Protein AF-A0AA38HIT0-F1 (afdb_monomer)

Secondary structure (DSSP, 8-state):
--HHHHHHHHHHHGGG--HHHHHHHHHHHHHHHHHHHHHHHHHHHHHHHHHHSS-SSSSPPHHHHHHHHH-----PPPPB-TTS-B--SHHHHHHHHHHHHHHHHH--TTS-TTSSS------SSSSHHHHHHHHHTTS--

Mean predicted aligned error: 18.66 Å

Solvent-accessible surface area (backbone atoms only — not comparable to full-atom values): 8838 Å² total; per-residue (Å²): 132,60,70,67,61,53,49,56,53,46,60,64,53,49,75,70,69,49,70,67,56,53,53,54,48,50,51,51,51,52,53,52,49,53,54,52,48,53,55,50,50,51,54,50,51,54,51,51,55,59,52,76,74,48,86,86,87,84,74,83,53,69,65,60,53,52,48,53,68,73,52,64,66,74,76,72,74,80,53,59,48,99,84,69,48,70,48,81,51,73,67,47,46,51,50,55,48,51,54,51,51,50,53,55,71,72,42,82,70,81,58,58,76,75,75,80,73,58,78,80,76,65,78,87,82,69,66,68,65,57,54,55,54,58,58,65,65,68,73,78,118

pLDDT: mean 71.62, std 15.86, range [43.34, 91.25]

Sequence (141 aa):
MSFIRQRRRLRLAAATQSPNDKLILNRLHRCIRKVLTAFQDSRLETKLQDMSVAAEERRPSFWCFVKRIKNRCHAQPPLLYSGGIVAESDEDKAMLFADHQAAQCASPSWLPLRAMARPLRAPRLLLVDLLNRVHLMKSII

Radius of gyration: 31.35 Å; Cα contacts (8 Å, |Δi|>4): 36; chains: 1; bounding box: 43×41×112 Å

Structure (mmCIF, N/CA/C/O backbone):
data_AF-A0AA38HIT0-F1
#
_entry.id   AF-A0AA38HIT0-F1
#
loop_
_atom_site.group_PDB
_atom_site.id
_atom_site.type_symbol
_atom_site.label_atom_id
_atom_site.label_alt_id
_atom_site.label_comp_id
_atom_site.label_asym_id
_atom_site.label_entity_id
_atom_site.label_seq_id
_atom_site.pdbx_PDB_ins_code
_atom_site.Cartn_x
_atom_site.Cartn_y
_atom_site.Cartn_z
_atom_site.occupancy
_atom_site.B_iso_or_equiv
_atom_site.auth_seq_id
_atom_site.auth_comp_id
_atom_site.auth_asym_id
_atom_site.auth_atom_id
_atom_site.pdbx_PDB_model_num
ATOM 1 N N . MET A 1 1 ? 0.248 -19.326 -0.753 1.00 51.56 1 MET A N 1
ATOM 2 C CA . MET A 1 1 ? 0.934 -18.318 -1.607 1.00 51.56 1 MET A CA 1
ATOM 3 C C . MET A 1 1 ? 0.280 -16.961 -1.372 1.00 51.56 1 MET A C 1
ATOM 5 O O . MET A 1 1 ? -0.926 -16.878 -1.536 1.00 51.56 1 MET A O 1
ATOM 9 N N . SER A 1 2 ? 1.005 -15.919 -0.938 1.00 76.88 2 SER A N 1
ATOM 10 C CA . SER A 1 2 ? 0.352 -14.629 -0.639 1.00 76.88 2 SER A CA 1
ATOM 11 C C . SER A 1 2 ? -0.155 -13.944 -1.918 1.00 76.88 2 SER A C 1
ATOM 13 O O . SER A 1 2 ? 0.551 -13.908 -2.931 1.00 76.88 2 SER A O 1
ATOM 15 N N . PHE A 1 3 ? -1.359 -13.361 -1.869 1.00 71.12 3 PHE A N 1
ATOM 16 C CA . PHE A 1 3 ? -1.973 -12.632 -2.994 1.00 71.12 3 PHE A CA 1
ATOM 17 C C . PHE A 1 3 ? -1.060 -11.527 -3.557 1.00 71.12 3 PHE A C 1
ATOM 19 O O . PHE A 1 3 ? -1.062 -11.243 -4.755 1.00 71.12 3 PHE A O 1
ATOM 26 N N . ILE A 1 4 ? -0.215 -10.942 -2.702 1.00 74.06 4 ILE A N 1
ATOM 27 C CA . ILE A 1 4 ? 0.774 -9.920 -3.066 1.00 74.06 4 ILE A CA 1
ATOM 28 C C . ILE A 1 4 ? 1.854 -10.499 -3.993 1.00 74.06 4 ILE A C 1
ATOM 30 O O . ILE A 1 4 ? 2.181 -9.889 -5.014 1.00 74.06 4 ILE A O 1
ATOM 34 N N . ARG A 1 5 ? 2.379 -11.696 -3.686 1.00 78.69 5 ARG A N 1
ATOM 35 C CA . ARG A 1 5 ? 3.383 -12.372 -4.527 1.00 78.69 5 ARG A CA 1
ATOM 36 C C . ARG A 1 5 ? 2.796 -12.766 -5.887 1.00 78.69 5 ARG A C 1
ATOM 38 O O . ARG A 1 5 ? 3.453 -12.561 -6.905 1.00 78.69 5 ARG A O 1
ATOM 45 N N . GLN A 1 6 ? 1.550 -13.243 -5.920 1.00 74.31 6 GLN A N 1
ATOM 46 C CA . GLN A 1 6 ? 0.844 -13.562 -7.170 1.00 74.31 6 GLN A CA 1
ATOM 47 C C . GLN A 1 6 ? 0.614 -12.320 -8.042 1.00 74.31 6 GLN A C 1
ATOM 49 O O . GLN A 1 6 ? 0.930 -12.340 -9.229 1.00 74.31 6 GLN A O 1
ATOM 54 N N . ARG A 1 7 ? 0.165 -11.198 -7.459 1.00 75.75 7 ARG A N 1
ATOM 55 C CA . ARG A 1 7 ? 0.002 -9.934 -8.197 1.00 75.75 7 ARG A CA 1
ATOM 56 C C . ARG A 1 7 ? 1.327 -9.404 -8.754 1.00 75.75 7 ARG A C 1
ATOM 58 O O . ARG A 1 7 ? 1.339 -8.865 -9.858 1.00 75.75 7 ARG A O 1
ATOM 65 N N . ARG A 1 8 ? 2.439 -9.537 -8.018 1.00 74.31 8 ARG A N 1
ATOM 66 C CA . ARG A 1 8 ? 3.767 -9.107 -8.495 1.00 74.31 8 ARG A CA 1
ATOM 67 C C . ARG A 1 8 ? 4.229 -9.938 -9.694 1.00 74.31 8 ARG A C 1
ATOM 69 O O . ARG A 1 8 ? 4.681 -9.359 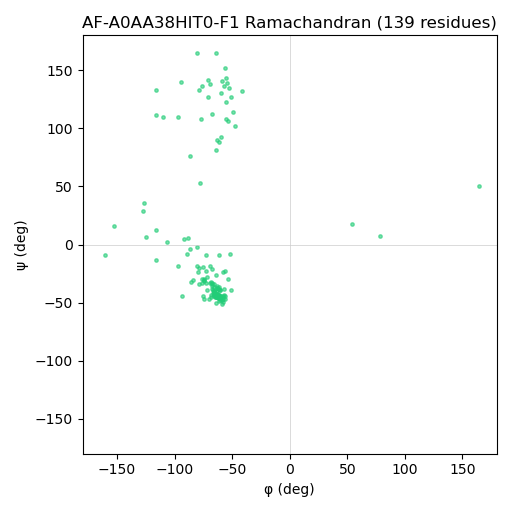-10.672 1.00 74.31 8 ARG A O 1
ATOM 76 N N . ARG A 1 9 ? 4.040 -11.262 -9.651 1.00 73.00 9 ARG A N 1
ATOM 77 C CA . ARG A 1 9 ? 4.329 -12.161 -10.784 1.00 73.00 9 ARG A CA 1
ATOM 78 C C . ARG A 1 9 ? 3.478 -11.830 -12.011 1.00 73.00 9 ARG A C 1
ATOM 80 O O . ARG A 1 9 ? 4.009 -11.714 -13.106 1.00 73.00 9 ARG A O 1
ATOM 87 N N . LEU A 1 10 ? 2.184 -11.580 -11.824 1.00 68.62 10 LEU A N 1
ATOM 88 C CA . LEU A 1 10 ? 1.280 -11.262 -12.933 1.00 68.62 10 LEU A CA 1
ATOM 89 C C . LEU A 1 10 ? 1.484 -9.865 -13.523 1.00 68.62 10 LEU A C 1
ATOM 91 O O . LEU A 1 10 ? 1.161 -9.655 -14.681 1.00 68.62 10 LEU A O 1
ATOM 95 N N . ARG A 1 11 ? 2.057 -8.910 -12.779 1.00 68.06 11 ARG A N 1
ATOM 96 C CA . ARG A 1 11 ? 2.513 -7.636 -13.365 1.00 68.06 11 ARG A CA 1
ATOM 97 C C . ARG A 1 11 ? 3.663 -7.826 -14.351 1.00 68.06 11 ARG A C 1
ATOM 99 O O . ARG A 1 11 ? 3.705 -7.111 -15.342 1.00 68.06 11 ARG A O 1
ATOM 106 N N . LEU A 1 12 ? 4.564 -8.768 -14.075 1.00 66.00 12 LEU A N 1
ATOM 107 C CA . LEU A 1 12 ? 5.648 -9.126 -14.993 1.00 66.00 12 LEU A CA 1
ATOM 108 C C . LEU A 1 12 ? 5.094 -9.884 -16.207 1.00 66.00 12 LEU A C 1
ATOM 110 O O . LEU A 1 12 ? 5.493 -9.606 -17.330 1.00 66.00 12 LEU A O 1
ATOM 114 N N . ALA A 1 13 ? 4.113 -10.767 -15.988 1.00 60.47 13 ALA A N 1
ATOM 115 C CA . ALA A 1 13 ? 3.426 -11.475 -17.066 1.00 60.47 13 ALA A CA 1
ATOM 116 C C . ALA A 1 13 ? 2.551 -10.551 -17.931 1.00 60.47 13 ALA A C 1
ATOM 118 O O . ALA A 1 13 ? 2.481 -10.759 -19.127 1.00 60.47 13 ALA A O 1
ATOM 119 N N . ALA A 1 14 ? 1.956 -9.485 -17.382 1.00 58.88 14 ALA A N 1
ATOM 120 C CA . ALA A 1 14 ? 1.124 -8.532 -18.130 1.00 58.88 14 ALA A CA 1
ATOM 121 C C . ALA A 1 14 ? 1.866 -7.780 -19.258 1.00 58.88 14 ALA A C 1
ATOM 123 O O . ALA A 1 14 ? 1.218 -7.118 -20.070 1.00 58.88 14 ALA A O 1
ATOM 124 N N . ALA A 1 15 ? 3.195 -7.906 -19.346 1.00 61.78 15 ALA A N 1
ATOM 125 C CA . ALA A 1 15 ? 3.962 -7.521 -20.529 1.00 61.78 15 ALA A CA 1
ATOM 126 C C . ALA A 1 15 ? 3.498 -8.258 -21.806 1.00 61.78 15 ALA A C 1
ATOM 128 O O . ALA A 1 15 ? 3.658 -7.727 -22.899 1.00 61.78 15 ALA A O 1
ATOM 129 N N . THR A 1 16 ? 2.869 -9.432 -21.675 1.00 66.06 16 THR A N 1
ATOM 130 C CA . THR A 1 16 ? 2.324 -10.237 -22.785 1.00 66.06 16 THR A CA 1
ATOM 131 C C . THR A 1 16 ? 1.049 -9.661 -23.414 1.00 66.06 16 THR A C 1
ATOM 133 O O . THR A 1 16 ? 0.600 -10.174 -24.433 1.00 66.06 16 THR A O 1
ATOM 136 N N . GLN A 1 17 ? 0.441 -8.624 -22.816 1.00 69.94 17 GLN A N 1
ATOM 137 C CA . GLN A 1 17 ? -0.817 -7.994 -23.254 1.00 69.94 17 GLN A CA 1
ATOM 138 C C . GLN A 1 17 ? -2.019 -8.947 -23.433 1.00 69.94 17 GLN A C 1
ATOM 140 O O . GLN A 1 17 ? -3.017 -8.569 -24.050 1.00 69.94 17 GLN A O 1
ATOM 145 N N . SER A 1 18 ? -1.989 -10.156 -22.864 1.00 82.38 18 SER A N 1
ATOM 146 C CA . SER A 1 18 ? -3.098 -11.098 -23.027 1.00 82.38 18 SER A CA 1
ATOM 147 C C . SER A 1 18 ? -4.353 -10.651 -22.239 1.00 82.38 18 SER A C 1
ATOM 149 O O . SER A 1 18 ? -4.254 -10.145 -21.110 1.00 82.38 18 SER A O 1
ATOM 151 N N . PRO A 1 19 ? -5.570 -10.835 -22.789 1.00 82.94 19 PRO A N 1
ATOM 152 C CA . PRO A 1 19 ? -6.807 -10.440 -22.111 1.00 82.94 19 PRO A CA 1
ATOM 153 C C . PRO A 1 19 ? -7.087 -11.284 -20.856 1.00 82.94 19 PRO A C 1
ATOM 155 O O . PRO A 1 19 ? -7.589 -10.759 -19.858 1.00 82.94 19 PRO A O 1
ATOM 158 N N . ASN A 1 20 ? -6.709 -12.566 -20.865 1.00 83.62 20 ASN A N 1
ATOM 159 C CA . ASN A 1 20 ? -6.887 -13.466 -19.725 1.00 83.62 20 ASN A CA 1
ATOM 160 C C . ASN A 1 20 ? -6.022 -13.053 -18.526 1.00 83.62 20 ASN A C 1
ATOM 162 O O . ASN A 1 20 ? -6.524 -12.997 -17.400 1.00 83.62 20 ASN A O 1
ATOM 166 N N . ASP A 1 21 ? -4.768 -12.657 -18.753 1.00 78.62 21 ASP A N 1
ATOM 167 C CA . ASP A 1 21 ? -3.885 -12.197 -17.674 1.00 78.62 21 ASP A CA 1
ATOM 168 C C . ASP A 1 21 ? -4.424 -10.922 -17.014 1.00 78.62 21 ASP A C 1
ATOM 170 O O . ASP A 1 21 ? -4.397 -10.777 -15.786 1.00 78.62 21 ASP A O 1
ATOM 174 N N . LYS A 1 22 ? -5.007 -10.016 -17.812 1.00 81.88 22 LYS A N 1
ATOM 175 C CA . LYS A 1 22 ? -5.655 -8.794 -17.313 1.00 81.88 22 LYS A CA 1
ATOM 176 C C . LYS A 1 22 ? -6.860 -9.107 -16.423 1.00 81.88 22 LYS A C 1
ATOM 178 O O . LYS A 1 22 ? -7.032 -8.461 -15.385 1.00 81.88 22 LYS A O 1
ATOM 183 N N . LEU A 1 23 ? -7.677 -10.103 -16.777 1.00 86.25 23 LEU A N 1
ATOM 184 C CA . LEU A 1 23 ? -8.803 -10.548 -15.945 1.00 86.25 23 LEU A CA 1
ATOM 185 C C . LEU A 1 23 ? -8.325 -11.097 -14.597 1.00 86.25 23 LEU A C 1
ATOM 187 O O . LEU A 1 23 ? -8.863 -10.713 -13.554 1.00 86.25 23 LEU A O 1
ATOM 191 N N . ILE A 1 24 ? -7.294 -11.944 -14.601 1.00 85.06 24 ILE A N 1
ATOM 192 C CA . ILE A 1 24 ? -6.723 -12.524 -13.378 1.00 85.06 24 ILE A CA 1
ATOM 193 C C . ILE A 1 24 ? -6.124 -11.421 -12.495 1.00 85.06 24 ILE A C 1
ATOM 195 O O . ILE A 1 24 ? -6.401 -11.365 -11.294 1.00 85.06 24 ILE A O 1
ATOM 199 N N . LEU A 1 25 ? -5.371 -10.487 -13.082 1.00 83.62 25 LEU A N 1
ATOM 200 C CA . LEU A 1 25 ? -4.798 -9.346 -12.367 1.00 83.62 25 LEU A CA 1
ATOM 201 C C . LEU A 1 25 ? -5.887 -8.473 -11.735 1.00 83.62 25 LEU A C 1
ATOM 203 O O . LEU A 1 25 ? -5.767 -8.100 -10.567 1.00 83.62 25 LEU A O 1
ATOM 207 N N . ASN A 1 26 ? -6.966 -8.184 -12.464 1.00 85.06 26 ASN A N 1
ATOM 208 C CA . ASN A 1 26 ? -8.096 -7.408 -11.954 1.00 85.06 26 ASN A CA 1
ATOM 209 C C . ASN A 1 26 ? -8.813 -8.116 -10.799 1.00 85.06 26 ASN A C 1
ATOM 211 O O . ASN A 1 26 ? -9.130 -7.477 -9.793 1.00 85.06 26 ASN A O 1
ATOM 215 N N . ARG A 1 27 ? -9.034 -9.433 -10.904 1.00 88.38 27 ARG A N 1
ATOM 216 C CA . ARG A 1 27 ? -9.603 -10.242 -9.813 1.00 88.38 27 ARG A CA 1
ATOM 217 C C . ARG A 1 27 ? -8.726 -10.158 -8.567 1.00 88.38 27 ARG A C 1
ATOM 219 O O . ARG A 1 27 ? -9.214 -9.771 -7.508 1.00 88.38 27 ARG A O 1
ATOM 226 N N . LEU A 1 28 ? -7.422 -10.397 -8.710 1.00 84.19 28 LEU A N 1
ATOM 227 C CA . LEU A 1 28 ? -6.470 -10.287 -7.602 1.00 84.19 28 LEU A CA 1
ATOM 228 C C . LEU A 1 28 ? -6.411 -8.875 -7.020 1.00 84.19 28 LEU A C 1
ATOM 230 O O . LEU A 1 28 ? -6.325 -8.715 -5.805 1.00 84.19 2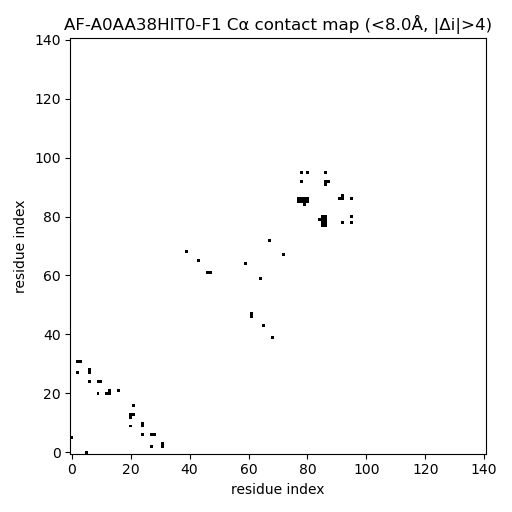8 LEU A O 1
ATOM 234 N N . HIS A 1 29 ? -6.491 -7.840 -7.857 1.00 84.31 29 HIS A N 1
ATOM 235 C CA . HIS A 1 29 ? -6.545 -6.457 -7.400 1.00 84.31 29 HIS A CA 1
ATOM 236 C C . HIS A 1 29 ? -7.758 -6.218 -6.496 1.00 84.31 29 HIS A C 1
ATOM 238 O O . HIS A 1 29 ? -7.610 -5.629 -5.425 1.00 84.31 29 HIS A O 1
ATOM 244 N N . ARG A 1 30 ? -8.943 -6.694 -6.901 1.00 90.38 30 ARG A N 1
ATOM 245 C CA . ARG A 1 30 ? -10.170 -6.593 -6.097 1.00 90.38 30 ARG A CA 1
ATOM 246 C C . ARG A 1 30 ? -10.048 -7.374 -4.792 1.00 90.38 30 ARG A C 1
ATOM 248 O O . ARG A 1 30 ? -10.383 -6.827 -3.749 1.00 90.38 30 ARG A O 1
ATOM 255 N N . CYS A 1 31 ? -9.526 -8.601 -4.832 1.00 89.44 31 CYS A N 1
ATOM 256 C CA . CYS A 1 31 ? -9.298 -9.410 -3.632 1.00 89.44 31 CYS A CA 1
ATOM 257 C C . CYS A 1 31 ? -8.368 -8.699 -2.642 1.00 89.44 31 CYS A C 1
ATOM 259 O O . CYS A 1 31 ? -8.701 -8.573 -1.469 1.00 89.44 31 CYS A O 1
ATOM 261 N N . ILE A 1 32 ? -7.244 -8.159 -3.122 1.00 86.94 32 ILE A N 1
ATOM 262 C CA . ILE A 1 32 ? -6.299 -7.416 -2.281 1.00 86.94 32 ILE A CA 1
ATOM 263 C C . ILE A 1 32 ? -6.955 -6.163 -1.695 1.00 86.94 32 ILE A C 1
ATOM 265 O O . ILE A 1 32 ? -6.784 -5.909 -0.509 1.00 86.94 32 ILE A O 1
ATOM 269 N N . ARG A 1 33 ? -7.721 -5.398 -2.488 1.00 87.19 33 ARG A N 1
ATOM 270 C CA . ARG A 1 33 ? -8.460 -4.237 -1.965 1.00 87.19 33 ARG A CA 1
ATOM 271 C C . ARG A 1 33 ? -9.417 -4.642 -0.849 1.00 87.19 33 ARG A C 1
ATOM 273 O O . ARG A 1 33 ? -9.345 -4.045 0.211 1.00 87.19 33 ARG A O 1
ATOM 280 N N . LYS A 1 34 ? -10.237 -5.678 -1.056 1.00 90.56 34 LYS A N 1
ATOM 281 C CA . LYS A 1 34 ? -11.185 -6.168 -0.042 1.00 90.56 34 LYS A CA 1
ATOM 282 C C . LYS A 1 34 ? -10.486 -6.530 1.270 1.00 90.56 34 LYS A C 1
ATOM 284 O O . LYS A 1 34 ? -10.925 -6.091 2.322 1.00 90.56 34 LYS A O 1
ATOM 289 N N . VAL A 1 35 ? -9.381 -7.275 1.198 1.00 89.94 35 VAL A N 1
ATOM 290 C CA . VAL A 1 35 ? -8.604 -7.663 2.389 1.00 89.94 35 VAL A CA 1
ATOM 291 C C . VAL A 1 35 ? -8.014 -6.441 3.095 1.00 89.94 35 VAL A C 1
ATOM 293 O O . VAL A 1 35 ? -8.058 -6.359 4.318 1.00 89.94 35 VAL A O 1
ATOM 296 N N . LEU A 1 36 ? -7.472 -5.479 2.342 1.00 86.75 36 LEU A N 1
ATOM 297 C CA . LEU A 1 36 ? -6.915 -4.256 2.922 1.00 86.75 36 LEU A CA 1
ATOM 298 C C . LEU A 1 36 ? -7.986 -3.386 3.580 1.00 86.75 36 LEU A C 1
ATOM 300 O O . LEU A 1 36 ? -7.724 -2.848 4.649 1.00 86.75 36 LEU A O 1
ATOM 304 N N . THR A 1 37 ? -9.162 -3.262 2.964 1.00 88.69 37 THR A N 1
ATOM 305 C CA . THR A 1 37 ? -10.301 -2.531 3.530 1.00 88.69 37 THR A CA 1
ATOM 306 C C . THR A 1 37 ? -10.781 -3.198 4.814 1.00 88.69 37 THR A C 1
ATOM 308 O O . THR A 1 37 ? -10.779 -2.547 5.847 1.00 88.69 37 THR A O 1
ATOM 311 N N . ALA A 1 38 ? -11.025 -4.512 4.800 1.00 90.12 38 ALA A N 1
ATOM 312 C CA . ALA A 1 38 ? -11.440 -5.245 5.998 1.00 90.12 38 ALA A CA 1
ATOM 313 C C . ALA A 1 38 ? -10.433 -5.110 7.158 1.00 90.12 38 ALA A C 1
ATOM 315 O O . ALA A 1 38 ? -10.819 -4.956 8.310 1.00 90.12 38 ALA A O 1
ATOM 316 N N . PHE A 1 39 ? -9.129 -5.118 6.858 1.00 89.00 39 PHE A N 1
ATOM 317 C CA . PHE A 1 39 ? -8.088 -4.886 7.863 1.00 89.00 39 PHE A CA 1
ATOM 318 C C . PHE A 1 39 ? -8.047 -3.437 8.378 1.00 89.00 39 PHE A C 1
ATOM 320 O O . PHE A 1 39 ? -7.666 -3.189 9.519 1.00 89.00 39 PHE A O 1
ATOM 327 N N . GLN A 1 40 ? -8.373 -2.453 7.538 1.00 88.50 40 GLN A N 1
ATOM 328 C CA . GLN A 1 40 ? -8.491 -1.063 7.980 1.00 88.50 40 GLN A CA 1
ATOM 329 C C . GLN A 1 40 ? -9.698 -0.889 8.899 1.00 88.50 40 GLN A C 1
ATOM 331 O O . GLN A 1 40 ? -9.552 -0.278 9.956 1.00 88.50 40 GLN A O 1
ATOM 336 N N . ASP A 1 41 ? -10.838 -1.461 8.518 1.00 89.38 41 ASP A N 1
ATOM 337 C CA . ASP A 1 41 ? -12.082 -1.398 9.281 1.00 89.38 41 ASP A CA 1
ATOM 338 C C . ASP A 1 41 ? -11.906 -2.054 10.655 1.00 89.38 41 ASP A C 1
ATOM 340 O O . ASP A 1 41 ? -12.188 -1.420 11.669 1.00 89.38 41 ASP A O 1
ATOM 344 N N . SER A 1 42 ? -11.278 -3.236 10.719 1.00 90.06 42 SER A N 1
ATOM 345 C CA . SER A 1 42 ? -11.005 -3.897 12.001 1.00 90.06 42 SER A CA 1
ATOM 346 C C . SER A 1 42 ? -10.120 -3.055 12.927 1.00 90.06 42 SER A C 1
ATOM 348 O O . SER A 1 42 ? -10.370 -2.977 14.127 1.00 90.06 42 SER A O 1
ATOM 350 N N . ARG A 1 43 ? -9.108 -2.352 12.394 1.00 87.00 43 ARG A N 1
ATOM 351 C CA . ARG A 1 43 ? -8.281 -1.438 13.205 1.00 87.00 43 ARG A CA 1
ATOM 352 C C . ARG A 1 43 ? -9.052 -0.223 13.707 1.00 87.00 43 ARG A C 1
ATOM 354 O O . ARG A 1 43 ? -8.725 0.289 14.778 1.00 87.00 43 ARG A O 1
ATOM 361 N N . LEU A 1 44 ? -10.010 0.275 12.928 1.00 88.00 44 LEU A N 1
ATOM 362 C CA . LEU A 1 44 ? -10.879 1.369 13.354 1.00 88.00 44 LEU A CA 1
ATOM 363 C C . LEU A 1 44 ? -11.819 0.911 14.468 1.00 88.00 44 LEU A C 1
ATOM 365 O O . LEU A 1 44 ? -11.933 1.614 15.468 1.00 88.00 44 LEU A O 1
ATOM 369 N N . GLU A 1 45 ? -12.407 -0.277 14.339 1.00 89.19 45 GLU A N 1
ATOM 370 C CA . GLU A 1 45 ? -13.268 -0.886 15.358 1.00 89.19 45 GLU A CA 1
ATOM 371 C C . GLU A 1 45 ? -12.525 -1.106 16.678 1.00 89.19 45 GLU A C 1
ATOM 373 O O . GLU A 1 45 ? -13.002 -0.664 17.722 1.00 89.19 45 GLU A O 1
ATOM 378 N N . THR A 1 46 ? -11.317 -1.681 16.643 1.00 87.12 46 THR A N 1
ATOM 379 C CA . THR A 1 46 ? -10.486 -1.830 17.851 1.00 87.12 46 THR A CA 1
ATOM 380 C C . THR A 1 46 ? -10.226 -0.478 18.512 1.00 87.12 46 THR A C 1
ATOM 382 O O . THR A 1 46 ? -10.355 -0.336 19.723 1.00 87.12 46 THR A O 1
ATOM 385 N N . LYS A 1 47 ? -9.917 0.560 17.722 1.00 83.56 47 LYS A N 1
ATOM 386 C CA . LYS A 1 47 ? -9.665 1.890 18.285 1.00 83.56 47 LYS A CA 1
ATOM 387 C C . LYS A 1 47 ? -10.915 2.523 18.892 1.00 83.56 47 LYS A C 1
ATOM 389 O O . LYS A 1 47 ? -10.792 3.244 19.880 1.00 83.56 47 LYS A O 1
ATOM 394 N N . LEU A 1 48 ? -12.086 2.294 18.301 1.00 84.75 48 LEU A N 1
ATOM 395 C CA . LEU A 1 48 ? -13.361 2.745 18.858 1.00 84.75 48 LEU A CA 1
ATOM 396 C C . LEU A 1 48 ? -13.623 2.082 20.215 1.00 84.75 48 LEU A C 1
ATOM 398 O O . LEU A 1 48 ? -13.949 2.785 21.167 1.00 84.75 48 LEU A O 1
ATOM 402 N N . GLN A 1 49 ? -13.377 0.774 20.327 1.00 84.62 49 GLN A N 1
ATOM 403 C CA . GLN A 1 49 ? -13.491 0.034 21.589 1.00 84.62 49 GLN A CA 1
ATOM 404 C C . GLN A 1 49 ? -12.495 0.536 22.654 1.00 84.62 49 GLN A C 1
ATOM 406 O O . GLN A 1 49 ? -12.871 0.765 23.802 1.00 84.62 49 GLN A O 1
ATOM 411 N N . ASP A 1 50 ? -11.242 0.807 22.273 1.00 82.62 50 ASP A N 1
ATOM 412 C CA . ASP A 1 50 ? -10.216 1.345 23.183 1.00 82.62 50 ASP A CA 1
ATOM 413 C C . ASP A 1 50 ? -10.547 2.747 23.725 1.00 82.62 50 ASP A C 1
ATOM 415 O O . ASP A 1 50 ? -10.030 3.155 24.770 1.00 82.62 50 ASP A O 1
ATOM 419 N N . MET A 1 51 ? -11.339 3.525 22.982 1.00 72.69 51 MET A N 1
ATOM 420 C CA . MET A 1 51 ? -11.801 4.848 23.406 1.00 72.69 51 MET A CA 1
ATOM 421 C C . MET A 1 51 ? -13.063 4.765 24.259 1.00 72.69 51 MET A C 1
ATOM 423 O O . MET A 1 51 ? -13.197 5.563 25.175 1.00 72.69 51 MET A O 1
ATOM 427 N N . SER A 1 52 ? -13.951 3.794 24.022 1.00 66.88 52 SER A N 1
ATOM 428 C CA . SER A 1 52 ? -15.140 3.617 24.867 1.00 66.88 52 SER A CA 1
ATOM 429 C C . SER A 1 52 ? -14.812 3.161 26.292 1.00 66.88 52 SER A C 1
ATOM 431 O O . SER A 1 52 ? -15.630 3.337 27.185 1.00 66.88 52 SER A O 1
ATOM 433 N N . VAL A 1 53 ? -13.628 2.575 26.513 1.00 65.12 53 VAL A N 1
ATOM 434 C CA . VAL A 1 53 ? -13.206 2.023 27.816 1.00 65.12 53 VAL A CA 1
ATOM 435 C C . VAL A 1 53 ? -12.324 2.991 28.623 1.00 65.12 53 VAL A C 1
ATOM 437 O O . VAL A 1 53 ? -12.191 2.833 29.833 1.00 65.12 53 VAL A O 1
ATOM 440 N N . ALA A 1 54 ? -11.716 4.005 27.998 1.00 58.06 54 ALA A N 1
ATOM 441 C CA . ALA A 1 54 ? -10.747 4.883 28.658 1.00 58.06 54 ALA A CA 1
ATOM 442 C C . ALA A 1 54 ? -11.246 6.333 28.726 1.00 58.06 54 ALA A C 1
ATOM 444 O O . ALA A 1 54 ? -11.296 7.013 27.702 1.00 58.06 54 ALA A O 1
ATOM 445 N N . ALA A 1 55 ? -11.548 6.797 29.943 1.00 54.12 55 ALA A N 1
ATOM 446 C CA . ALA A 1 55 ? -11.869 8.190 30.234 1.00 54.12 55 ALA A CA 1
ATOM 447 C C . ALA A 1 55 ? -10.728 9.136 29.805 1.00 54.12 55 ALA A C 1
ATOM 449 O O . ALA A 1 55 ? -9.538 8.849 29.979 1.00 54.12 55 ALA A O 1
ATOM 450 N N . GLU A 1 56 ? -11.149 10.230 29.178 1.00 61.81 56 GLU A N 1
ATOM 451 C CA . GLU A 1 56 ? -10.391 11.330 28.580 1.00 61.81 56 GLU A CA 1
ATOM 452 C C . GLU A 1 56 ? -9.381 11.923 29.576 1.00 61.81 56 GLU A C 1
ATOM 454 O O . GLU A 1 56 ? -9.659 12.015 30.759 1.00 61.81 56 GLU A O 1
ATOM 459 N N . GLU A 1 57 ? -8.122 12.182 29.202 1.00 55.72 57 GLU A N 1
ATOM 460 C CA . GLU A 1 57 ? -7.696 13.584 29.005 1.00 55.72 57 GLU A CA 1
ATOM 461 C C . GLU A 1 57 ? -6.427 13.754 28.132 1.00 55.72 57 GLU A C 1
ATOM 463 O O . GLU A 1 57 ? -6.075 14.870 27.759 1.00 55.72 57 GLU A O 1
ATOM 468 N N . ARG A 1 58 ? -5.705 12.679 27.769 1.00 59.09 58 ARG A N 1
ATOM 469 C CA . ARG A 1 58 ? -4.373 12.793 27.109 1.00 59.09 58 ARG A CA 1
ATOM 470 C C . ARG A 1 58 ? -4.203 12.078 25.768 1.00 59.09 58 ARG A C 1
ATOM 472 O O . ARG A 1 58 ? -3.090 12.016 25.245 1.00 59.09 58 ARG A O 1
ATOM 479 N N . ARG A 1 59 ? -5.259 11.501 25.188 1.00 61.62 59 ARG A N 1
ATOM 480 C CA . ARG A 1 59 ? -5.127 10.720 23.944 1.00 61.62 59 ARG A CA 1
ATOM 481 C C . ARG A 1 59 ? -5.403 11.572 22.697 1.00 61.62 59 ARG A C 1
ATOM 483 O O . ARG A 1 59 ? -6.337 12.368 22.699 1.00 61.62 59 ARG A O 1
ATOM 490 N N . PRO A 1 60 ? -4.628 11.393 21.608 1.00 66.88 60 PRO A N 1
ATOM 491 C CA . PRO A 1 60 ? -4.918 12.049 20.337 1.00 66.88 60 PRO A CA 1
ATOM 492 C C . PRO A 1 60 ? -6.310 11.644 19.841 1.00 66.88 60 PRO A C 1
ATOM 494 O O . PRO A 1 60 ? -6.691 10.476 19.952 1.00 66.88 60 PRO A O 1
ATOM 497 N N . SER A 1 61 ? -7.044 12.606 19.274 1.00 78.56 61 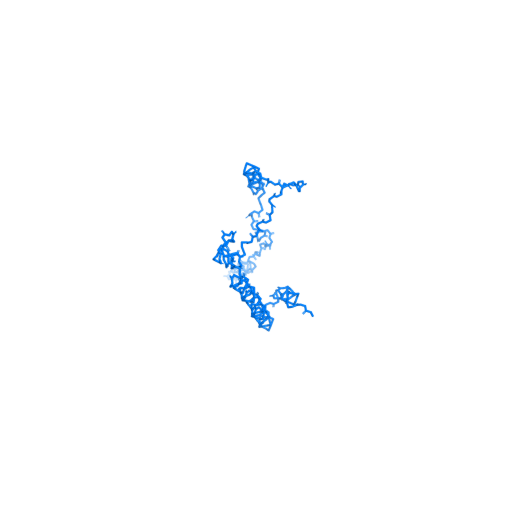SER A N 1
ATOM 498 C CA . SER A 1 61 ? -8.430 12.417 18.834 1.00 78.56 61 SER A CA 1
ATOM 499 C C . SER A 1 61 ? -8.585 11.254 17.846 1.00 78.56 61 SER A C 1
ATOM 501 O O . SER A 1 61 ? -7.679 10.944 17.061 1.00 78.56 61 SER A O 1
ATOM 503 N N . PHE A 1 62 ? -9.768 10.629 17.831 1.00 82.00 62 PHE A N 1
ATOM 504 C CA . PHE A 1 62 ? -10.119 9.580 16.864 1.00 82.00 62 PHE A CA 1
ATOM 505 C C . PHE A 1 62 ? -9.839 10.007 15.421 1.00 82.00 62 PHE A C 1
ATOM 507 O O . PHE A 1 62 ? -9.312 9.243 14.614 1.00 82.00 62 PHE A O 1
ATOM 514 N N . TRP A 1 63 ? -10.121 11.271 15.115 1.00 80.62 63 TRP A N 1
ATOM 515 C CA . TRP A 1 63 ? -9.893 11.853 13.803 1.00 80.62 63 TRP A CA 1
ATOM 516 C C . TRP A 1 63 ? -8.421 11.822 13.379 1.00 80.62 63 TRP A C 1
ATOM 518 O O . TRP A 1 63 ? -8.118 11.500 12.229 1.00 80.62 63 TRP A O 1
ATOM 528 N N . CYS A 1 64 ? -7.488 12.074 14.303 1.00 81.50 64 CYS A N 1
ATOM 529 C CA . CYS A 1 64 ? -6.053 11.946 14.040 1.00 81.50 64 CYS A CA 1
ATOM 530 C C . CYS A 1 64 ? -5.655 10.498 13.713 1.00 81.50 64 CYS A C 1
ATOM 532 O O . CYS A 1 64 ? -4.806 10.266 12.850 1.00 81.50 64 CYS A O 1
ATOM 534 N N . PHE A 1 65 ? -6.289 9.515 14.356 1.00 82.31 65 PHE A N 1
ATOM 535 C CA . PHE A 1 65 ? -6.066 8.097 14.074 1.00 82.31 65 PHE A CA 1
ATOM 536 C C . PHE A 1 65 ? -6.636 7.676 12.711 1.00 82.31 65 PHE A C 1
ATOM 538 O O . PHE A 1 65 ? -5.923 7.067 11.911 1.00 82.31 65 PHE A O 1
ATOM 545 N N . VAL A 1 66 ? -7.876 8.070 12.402 1.00 83.69 66 VAL A N 1
ATOM 546 C CA . VAL A 1 66 ? -8.516 7.830 11.096 1.00 83.69 66 VAL A CA 1
ATOM 547 C C . VAL A 1 66 ? -7.682 8.435 9.972 1.00 83.69 66 VAL A C 1
ATOM 549 O O . VAL A 1 66 ? -7.389 7.754 8.987 1.00 83.69 66 VAL A O 1
ATOM 552 N N . LYS A 1 67 ? -7.242 9.690 10.136 1.00 82.62 67 LYS A N 1
ATOM 553 C CA . LYS A 1 67 ? -6.347 10.356 9.185 1.00 82.62 67 LYS A CA 1
ATOM 554 C C . LYS A 1 67 ? -5.067 9.559 8.976 1.00 82.62 67 LYS A C 1
ATOM 556 O O . LYS A 1 67 ? -4.690 9.358 7.834 1.00 82.62 67 LYS A O 1
ATOM 561 N N . ARG A 1 68 ? -4.431 9.047 10.031 1.00 78.50 68 ARG A N 1
ATOM 562 C CA . ARG A 1 68 ? -3.199 8.247 9.918 1.00 78.50 68 ARG A CA 1
ATOM 563 C C . ARG A 1 68 ? -3.405 6.911 9.194 1.00 78.50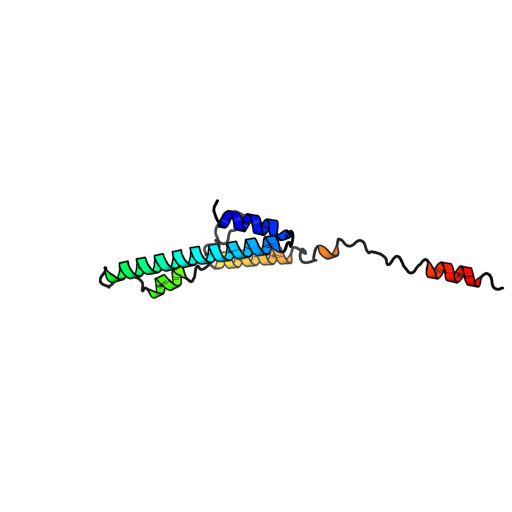 68 ARG A C 1
ATOM 565 O O . ARG A 1 68 ? -2.507 6.449 8.497 1.00 78.50 68 ARG A O 1
ATOM 572 N N . ILE A 1 69 ? -4.568 6.277 9.350 1.00 78.25 69 ILE A N 1
ATOM 573 C CA . ILE A 1 69 ? -4.887 5.012 8.667 1.00 78.25 69 ILE A CA 1
ATOM 574 C C . ILE A 1 69 ? -5.214 5.237 7.190 1.00 78.25 69 ILE A C 1
ATOM 576 O O . ILE A 1 69 ? -4.741 4.477 6.340 1.00 78.25 69 ILE A O 1
ATOM 580 N N . LYS A 1 70 ? -6.018 6.264 6.885 1.00 77.62 70 LYS A N 1
ATOM 581 C CA . LYS A 1 70 ? -6.434 6.598 5.516 1.00 77.62 70 LYS A CA 1
ATOM 582 C C . LYS A 1 70 ? -5.306 7.244 4.723 1.00 77.62 70 LYS A C 1
ATOM 584 O O . LYS A 1 70 ? -5.000 6.808 3.615 1.00 77.62 70 LYS A O 1
ATOM 589 N N . ASN A 1 71 ? -4.639 8.222 5.322 1.00 72.81 71 ASN A N 1
ATOM 590 C CA . ASN A 1 71 ? -3.443 8.841 4.782 1.00 72.81 71 ASN A CA 1
ATOM 591 C C . ASN A 1 71 ? -2.257 7.999 5.234 1.00 72.81 71 ASN A C 1
ATOM 593 O O . ASN A 1 71 ? -1.490 8.386 6.116 1.00 72.81 71 ASN A O 1
ATOM 597 N N . ARG A 1 72 ? -2.069 6.842 4.592 1.00 60.28 72 ARG A N 1
ATOM 598 C CA . ARG A 1 72 ? -0.710 6.328 4.442 1.00 60.28 72 ARG A CA 1
ATOM 599 C C . ARG A 1 72 ? 0.026 7.347 3.582 1.00 60.28 72 ARG A C 1
ATOM 601 O O . ARG A 1 72 ? 0.122 7.172 2.372 1.00 60.28 72 ARG A O 1
ATOM 608 N N . CYS A 1 73 ? 0.489 8.435 4.197 1.00 55.22 73 CYS A N 1
ATOM 609 C CA . CYS A 1 73 ? 1.565 9.223 3.638 1.00 55.22 73 CYS A CA 1
ATOM 610 C C . CYS A 1 73 ? 2.626 8.187 3.301 1.00 55.22 73 CYS A C 1
ATOM 612 O O . CYS A 1 73 ? 3.075 7.453 4.185 1.00 55.22 73 CYS A O 1
ATOM 614 N N . HIS A 1 74 ? 2.910 8.016 2.013 1.00 57.75 74 HIS A N 1
ATOM 615 C CA . HIS A 1 74 ? 4.096 7.292 1.616 1.00 57.75 74 HIS A CA 1
ATOM 616 C C . HIS A 1 74 ? 5.216 7.994 2.366 1.00 57.75 74 HIS A C 1
ATOM 618 O O . HIS A 1 74 ? 5.488 9.155 2.069 1.00 57.75 74 HIS A O 1
ATOM 624 N N . ALA A 1 75 ? 5.745 7.359 3.418 1.00 60.06 75 ALA A N 1
ATOM 625 C CA . ALA A 1 75 ? 6.933 7.861 4.073 1.00 60.06 75 ALA A CA 1
ATOM 626 C C . ALA A 1 75 ? 7.941 7.955 2.939 1.00 60.06 75 ALA A C 1
ATOM 628 O O . ALA A 1 75 ? 8.278 6.929 2.336 1.00 60.06 75 ALA A O 1
ATOM 629 N N . GLN A 1 76 ? 8.256 9.185 2.531 1.00 68.88 76 GLN A N 1
ATOM 630 C CA . GLN A 1 76 ? 9.241 9.354 1.489 1.00 68.88 76 GLN A CA 1
ATOM 631 C C . GLN A 1 76 ? 10.516 8.728 2.042 1.00 68.88 76 GLN A C 1
ATOM 633 O O . GLN A 1 76 ? 10.834 8.951 3.217 1.00 68.88 76 GLN A O 1
ATOM 638 N N . PRO A 1 77 ? 11.173 7.851 1.268 1.00 73.88 77 PRO A N 1
ATOM 639 C CA . PRO A 1 77 ? 12.443 7.316 1.708 1.00 73.88 77 PRO A CA 1
ATOM 640 C C . PRO A 1 77 ? 13.374 8.499 2.014 1.00 73.88 77 PRO A C 1
ATOM 642 O O . PRO A 1 77 ? 13.288 9.518 1.320 1.00 73.88 77 PRO A O 1
ATOM 645 N N . PRO A 1 78 ? 14.214 8.395 3.055 1.00 82.75 78 PRO A N 1
ATOM 646 C CA . PRO A 1 78 ? 15.166 9.449 3.369 1.00 82.75 78 PRO A CA 1
ATOM 647 C C . PRO A 1 78 ? 16.014 9.757 2.134 1.00 82.75 78 PRO A C 1
ATOM 649 O O . PRO A 1 78 ? 16.396 8.845 1.395 1.00 82.75 78 PRO A O 1
ATOM 652 N N . LEU A 1 79 ? 16.273 11.042 1.896 1.00 86.62 79 LEU A N 1
ATOM 653 C CA . LEU A 1 79 ? 17.178 11.464 0.836 1.00 86.62 79 LEU A CA 1
ATOM 654 C C . LEU A 1 79 ? 18.599 11.096 1.261 1.00 86.62 79 LEU A C 1
ATOM 656 O O . LEU A 1 79 ? 19.011 11.408 2.377 1.00 86.62 79 LEU A O 1
ATOM 660 N N . LEU A 1 80 ? 19.307 10.378 0.392 1.00 88.38 80 LEU A N 1
ATOM 661 C CA . LEU A 1 80 ? 20.642 9.861 0.667 1.00 88.38 80 LEU A CA 1
ATOM 662 C C . LEU A 1 80 ? 21.647 10.499 -0.279 1.00 88.38 80 LEU A C 1
ATOM 664 O O . LEU A 1 80 ? 21.441 10.498 -1.494 1.00 88.38 80 LEU A O 1
ATOM 668 N N . TYR A 1 81 ? 22.757 10.966 0.277 1.00 86.75 81 TYR A N 1
ATOM 669 C CA . TYR A 1 81 ? 23.946 11.300 -0.493 1.00 86.75 81 TYR A CA 1
ATOM 670 C C . TYR A 1 81 ? 24.525 10.043 -1.165 1.00 86.75 81 TYR A C 1
ATOM 672 O O . TYR A 1 81 ? 24.223 8.910 -0.780 1.00 86.75 81 TYR A O 1
ATOM 680 N N . SER A 1 82 ? 25.415 10.224 -2.145 1.00 80.50 82 SER A N 1
ATOM 681 C CA . SER A 1 82 ? 26.075 9.125 -2.874 1.00 80.50 82 SER A CA 1
ATOM 682 C C . SER A 1 82 ? 26.836 8.143 -1.966 1.00 80.50 82 SER A C 1
ATOM 684 O O . SER A 1 82 ? 27.008 6.983 -2.334 1.00 80.50 82 SER A O 1
ATOM 686 N N . GLY A 1 83 ? 27.226 8.577 -0.761 1.00 83.69 83 GLY A N 1
ATOM 687 C CA . GLY A 1 83 ? 27.841 7.750 0.286 1.00 83.69 83 GLY A CA 1
ATOM 688 C C . GLY A 1 83 ? 26.866 7.059 1.251 1.00 83.69 83 GLY A C 1
ATOM 689 O O . GLY A 1 83 ? 27.311 6.467 2.228 1.00 83.69 83 GLY A O 1
ATOM 690 N N . GLY A 1 84 ? 25.550 7.147 1.030 1.00 81.50 84 GLY A N 1
ATOM 691 C CA . GLY A 1 84 ? 24.534 6.541 1.903 1.00 81.50 84 GLY A CA 1
ATOM 692 C C . GLY A 1 84 ? 24.234 7.321 3.190 1.00 81.50 84 GLY A C 1
ATOM 693 O O . GLY A 1 84 ? 23.487 6.831 4.034 1.00 81.50 84 GLY A O 1
ATOM 694 N N . ILE A 1 85 ? 24.788 8.526 3.337 1.00 87.50 85 ILE A N 1
ATOM 695 C CA . ILE A 1 85 ? 24.504 9.443 4.449 1.00 87.50 85 ILE A CA 1
ATOM 696 C C . ILE A 1 85 ? 23.133 10.088 4.222 1.00 87.50 85 ILE A C 1
ATOM 698 O O . ILE A 1 85 ? 22.823 10.494 3.102 1.00 87.50 85 ILE A O 1
ATOM 702 N N . VAL A 1 86 ? 22.316 10.177 5.271 1.00 88.81 86 VAL A N 1
ATOM 703 C CA . VAL A 1 86 ? 20.979 10.783 5.215 1.00 88.81 86 VAL A CA 1
ATOM 704 C C . VAL A 1 86 ? 21.087 12.307 5.256 1.00 88.81 86 VAL A C 1
ATOM 706 O O . VAL A 1 86 ? 21.790 12.851 6.099 1.00 88.81 86 VAL A O 1
ATOM 709 N N . ALA A 1 87 ? 20.366 12.990 4.369 1.00 89.50 87 ALA A N 1
ATOM 710 C CA . ALA A 1 87 ? 20.172 14.435 4.429 1.00 89.50 87 ALA A CA 1
ATOM 711 C C . ALA A 1 87 ? 19.128 14.774 5.507 1.00 89.50 87 ALA A C 1
ATOM 713 O O . ALA A 1 87 ? 17.935 14.492 5.338 1.00 89.50 87 ALA A O 1
ATOM 714 N N . GLU A 1 88 ? 19.578 15.348 6.623 1.00 85.81 88 GLU A N 1
ATOM 715 C CA . GLU A 1 88 ? 18.733 15.622 7.791 1.00 85.81 88 GLU A CA 1
ATOM 716 C 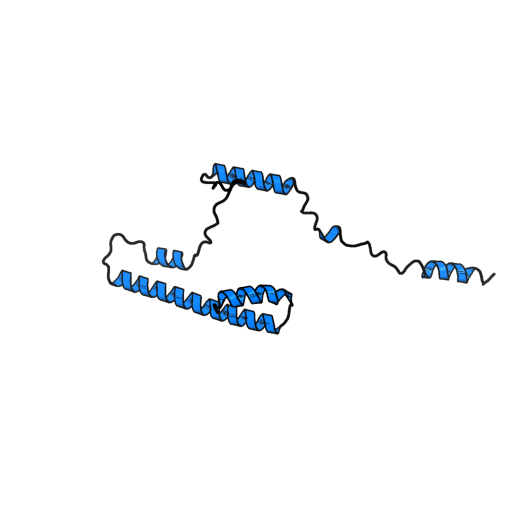C . GLU A 1 88 ? 18.163 17.047 7.766 1.00 85.81 88 GLU A C 1
ATOM 718 O O . GLU A 1 88 ? 16.957 17.227 7.979 1.00 85.81 88 GLU A O 1
ATOM 723 N N . SER A 1 89 ? 18.997 18.042 7.442 1.00 90.44 89 SER A N 1
ATOM 724 C CA . SER A 1 89 ? 18.599 19.454 7.391 1.00 90.44 89 SER A CA 1
ATOM 725 C C . SER A 1 89 ? 17.885 19.816 6.084 1.00 90.44 89 SER A C 1
ATOM 727 O O . SER A 1 89 ? 17.899 19.059 5.111 1.00 90.44 89 SER A O 1
ATOM 729 N N . ASP A 1 90 ? 17.205 20.961 6.051 1.00 85.56 90 ASP A N 1
ATOM 730 C CA . ASP A 1 90 ? 16.564 21.429 4.817 1.00 85.56 90 ASP A CA 1
ATOM 731 C C . ASP A 1 90 ? 17.600 21.977 3.826 1.00 85.56 90 ASP A C 1
ATOM 733 O O . ASP A 1 90 ? 17.442 21.807 2.615 1.00 85.56 90 ASP A O 1
ATOM 737 N N . GLU A 1 91 ? 18.704 22.523 4.334 1.00 91.25 91 GLU A N 1
ATOM 738 C CA . GLU A 1 91 ? 19.872 22.928 3.558 1.00 91.25 91 GLU A CA 1
ATOM 739 C C . GLU A 1 91 ? 20.503 21.728 2.834 1.00 91.25 91 GLU A C 1
ATOM 741 O O . GLU A 1 91 ? 20.735 21.791 1.625 1.00 91.25 91 GLU A O 1
ATOM 746 N N . ASP A 1 92 ? 20.681 20.602 3.535 1.00 87.44 92 ASP A N 1
ATOM 747 C CA . ASP A 1 92 ? 21.200 19.354 2.957 1.00 87.44 92 ASP A CA 1
ATOM 748 C C . ASP A 1 92 ? 20.334 18.861 1.794 1.00 87.44 92 ASP A C 1
ATOM 750 O O . ASP A 1 92 ? 20.823 18.465 0.734 1.00 87.44 92 ASP A O 1
ATOM 754 N N . LYS A 1 93 ? 19.010 18.900 1.970 1.00 88.62 93 LYS A N 1
ATOM 755 C CA . LYS A 1 93 ? 18.058 18.461 0.941 1.00 88.62 93 LYS A CA 1
ATOM 756 C C . LYS A 1 93 ? 18.093 19.383 -0.274 1.00 88.62 93 LYS A C 1
ATOM 758 O O . LYS A 1 93 ? 18.001 18.893 -1.400 1.00 88.62 93 LYS A O 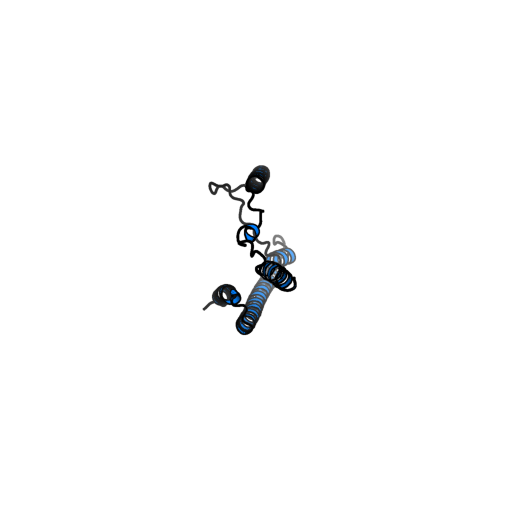1
ATOM 763 N N . ALA A 1 94 ? 18.220 20.693 -0.060 1.00 89.38 94 ALA A N 1
ATOM 764 C CA . ALA A 1 94 ? 18.320 21.675 -1.135 1.00 89.38 94 ALA A CA 1
ATOM 765 C C . ALA A 1 94 ? 19.606 21.488 -1.951 1.00 89.38 94 ALA A C 1
ATOM 767 O O . ALA A 1 94 ? 19.553 21.493 -3.182 1.00 89.38 94 ALA A O 1
ATOM 768 N N . MET A 1 95 ? 20.735 21.244 -1.281 1.00 88.81 95 MET A N 1
ATOM 769 C CA . MET A 1 95 ? 22.004 20.926 -1.939 1.00 88.81 95 MET A CA 1
ATOM 770 C C . MET A 1 95 ? 21.911 19.637 -2.755 1.00 88.81 95 MET A C 1
ATOM 772 O O . MET A 1 95 ? 22.229 19.631 -3.941 1.00 88.81 95 MET A O 1
ATOM 776 N N . LEU A 1 96 ? 21.384 18.566 -2.160 1.00 90.75 96 LEU A N 1
ATOM 777 C CA . LEU A 1 96 ? 21.233 17.277 -2.833 1.00 90.75 96 LEU A CA 1
ATOM 778 C C . LEU A 1 96 ? 20.315 17.373 -4.061 1.00 90.75 96 LEU A C 1
ATOM 780 O O . LEU A 1 96 ? 20.557 16.738 -5.090 1.00 90.75 96 LEU A O 1
ATOM 784 N N . PHE A 1 97 ? 19.271 18.198 -3.976 1.00 88.38 97 PHE A N 1
ATOM 785 C CA . PHE A 1 97 ? 18.411 18.499 -5.113 1.00 88.38 97 PHE A CA 1
ATOM 786 C C . PHE A 1 97 ? 19.161 19.249 -6.222 1.00 88.38 97 PHE A C 1
ATOM 788 O O . PHE A 1 97 ? 19.043 18.871 -7.389 1.00 88.38 97 PHE A O 1
ATOM 795 N N . ALA A 1 98 ? 19.949 20.268 -5.871 1.00 89.25 98 ALA A N 1
ATOM 796 C CA . ALA A 1 98 ? 20.754 21.027 -6.825 1.00 89.25 98 ALA A CA 1
ATOM 797 C C . ALA A 1 98 ? 21.789 20.137 -7.533 1.00 89.25 98 ALA A C 1
ATOM 799 O O . ALA A 1 98 ? 21.889 20.181 -8.760 1.00 89.25 98 ALA A O 1
ATOM 800 N N . ASP A 1 99 ? 22.477 19.266 -6.792 1.00 86.25 99 ASP A N 1
ATOM 801 C CA . ASP A 1 99 ? 23.439 18.301 -7.337 1.00 86.25 99 ASP A CA 1
ATOM 802 C C . ASP A 1 99 ? 22.772 17.340 -8.326 1.00 86.25 99 ASP A C 1
ATOM 804 O O . ASP A 1 99 ? 23.271 17.094 -9.428 1.00 86.25 99 ASP A O 1
ATOM 808 N N . HIS A 1 100 ? 21.597 16.823 -7.964 1.00 84.62 100 HIS A N 1
ATOM 809 C CA . HIS A 1 100 ? 20.833 15.940 -8.833 1.00 84.62 100 HIS A CA 1
ATOM 810 C C . HIS A 1 100 ? 20.343 16.664 -10.096 1.00 84.62 100 HIS A C 1
ATOM 812 O O . HIS A 1 100 ? 20.401 16.106 -11.193 1.00 84.62 100 HIS A O 1
ATOM 818 N N . GLN A 1 101 ? 19.897 17.916 -9.973 1.00 84.25 101 GLN A N 1
ATOM 819 C CA . GLN A 1 101 ? 19.474 18.732 -11.109 1.00 84.25 101 GLN A CA 1
ATOM 820 C C . GLN A 1 101 ? 20.654 19.054 -12.038 1.00 84.25 101 GLN A C 1
ATOM 822 O O . GLN A 1 101 ? 20.525 18.936 -13.257 1.00 84.25 101 GLN A O 1
ATOM 827 N N . ALA A 1 102 ? 21.822 19.377 -11.481 1.00 85.06 102 ALA A N 1
ATOM 828 C CA . ALA A 1 102 ? 23.048 19.590 -12.241 1.00 85.06 102 ALA A CA 1
ATOM 829 C C . ALA A 1 102 ? 23.471 18.319 -12.996 1.00 85.06 102 ALA A C 1
ATOM 831 O O . ALA A 1 102 ? 23.765 18.386 -14.189 1.00 85.06 102 ALA A O 1
ATOM 832 N N . ALA A 1 103 ? 23.412 17.148 -12.355 1.00 82.00 103 ALA A N 1
ATOM 833 C CA 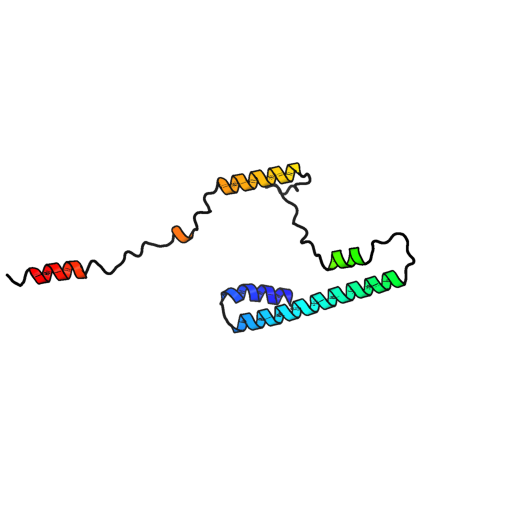. ALA A 1 103 ? 23.702 15.863 -12.996 1.00 82.00 103 ALA A CA 1
ATOM 834 C C . ALA A 1 103 ? 22.714 15.522 -14.131 1.00 82.00 103 ALA A C 1
ATOM 836 O O . ALA A 1 103 ? 23.103 14.985 -15.174 1.00 82.00 103 ALA A O 1
ATOM 837 N N . GLN A 1 104 ? 21.432 15.861 -13.966 1.00 78.06 104 GLN A N 1
ATOM 838 C CA . GLN A 1 104 ? 20.426 15.705 -15.021 1.00 78.06 104 GLN A CA 1
ATOM 839 C C . GLN A 1 104 ? 20.665 16.642 -16.207 1.00 78.06 104 GLN A C 1
ATOM 841 O O . GLN A 1 104 ? 20.484 16.224 -17.347 1.00 78.06 104 GLN A O 1
ATOM 846 N N . CYS A 1 105 ? 21.089 17.880 -15.958 1.00 77.00 105 CYS A N 1
ATOM 847 C CA . CYS A 1 105 ? 21.423 18.836 -17.012 1.00 77.00 105 CYS A CA 1
ATOM 848 C C . CYS A 1 105 ? 22.748 18.495 -17.719 1.00 77.00 105 CYS A C 1
ATOM 850 O O . CYS A 1 105 ? 22.877 18.727 -18.919 1.00 77.00 105 CYS A O 1
ATOM 852 N N . ALA A 1 106 ? 23.719 17.923 -17.000 1.00 70.75 106 ALA A N 1
ATOM 853 C CA . ALA A 1 106 ? 25.021 17.528 -17.539 1.00 70.75 106 ALA A CA 1
ATOM 854 C C . ALA A 1 106 ? 24.984 16.206 -18.327 1.00 70.75 106 ALA A C 1
ATOM 856 O O . ALA A 1 106 ? 25.869 15.949 -19.142 1.00 70.75 106 ALA A O 1
ATOM 857 N N . SER A 1 107 ? 23.966 15.364 -18.116 1.00 59.12 107 SER A N 1
ATOM 858 C CA . SER A 1 107 ? 23.761 14.138 -18.890 1.00 59.12 107 SER A CA 1
ATOM 859 C C . SER A 1 107 ? 22.743 14.373 -20.018 1.00 59.12 107 SER A C 1
ATOM 861 O O . SER A 1 107 ? 21.543 14.479 -19.760 1.00 59.12 107 SER A O 1
ATOM 863 N N . PRO A 1 108 ? 23.147 14.386 -21.305 1.00 56.53 108 PRO A N 1
ATOM 864 C CA . PRO A 1 108 ? 22.217 14.504 -22.427 1.00 56.53 108 PRO A CA 1
ATOM 865 C C . PRO A 1 108 ? 21.523 13.154 -22.690 1.00 56.53 108 PRO A C 1
ATOM 867 O O . PRO A 1 108 ? 21.541 12.622 -23.795 1.00 56.53 108 PRO A O 1
ATOM 870 N N . SER A 1 109 ? 20.924 12.552 -21.662 1.00 54.97 109 SER A N 1
ATOM 871 C CA . SER A 1 109 ? 20.165 11.298 -21.768 1.00 54.97 109 SER A CA 1
ATOM 872 C C . SER A 1 109 ? 18.692 11.523 -22.143 1.00 54.97 109 SER A C 1
ATOM 874 O O . SER A 1 109 ? 17.963 10.568 -22.408 1.00 54.97 109 SER A O 1
ATOM 876 N N . TRP A 1 110 ? 18.268 12.789 -22.245 1.00 52.25 110 TRP A N 1
ATOM 877 C CA . TRP A 1 110 ? 16.948 13.191 -22.742 1.00 52.25 110 TRP A CA 1
ATOM 878 C C . TRP A 1 110 ? 16.830 13.210 -24.266 1.00 52.25 110 TRP A C 1
ATOM 880 O O . TRP A 1 110 ? 15.733 13.436 -24.777 1.00 52.25 110 TRP A O 1
ATOM 890 N N . LEU A 1 111 ? 17.898 12.908 -25.013 1.00 51.44 111 LEU A N 1
ATOM 891 C CA . LEU A 1 111 ? 17.691 12.414 -26.369 1.00 51.44 111 LEU A CA 1
ATOM 892 C C . LEU A 1 111 ? 17.040 11.037 -26.227 1.00 51.44 111 LEU A C 1
ATOM 894 O O . LEU A 1 111 ? 17.685 10.118 -25.718 1.00 51.44 111 LEU A O 1
ATOM 898 N N . PRO A 1 112 ? 15.769 10.858 -26.630 1.00 48.81 112 PRO A N 1
ATOM 899 C CA . PRO A 1 112 ? 15.152 9.553 -26.541 1.00 48.81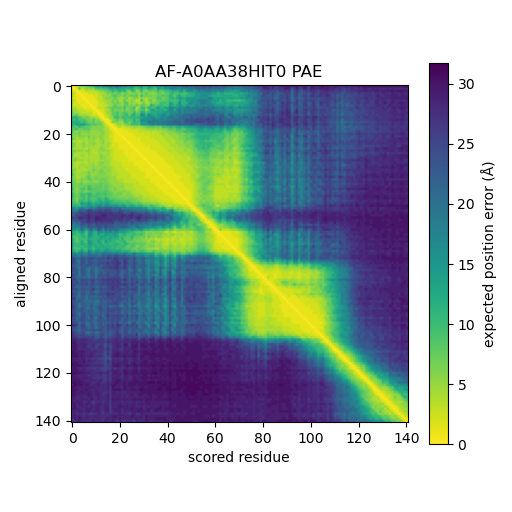 112 PRO A CA 1
ATOM 900 C C . PRO A 1 112 ? 16.047 8.571 -27.299 1.00 48.81 112 PRO A C 1
ATOM 902 O O . PRO A 1 112 ? 16.268 8.734 -28.497 1.00 48.81 112 PRO A O 1
ATOM 905 N N . LEU A 1 113 ? 16.508 7.512 -26.627 1.00 48.28 113 LEU A N 1
ATOM 906 C CA . LEU A 1 113 ? 17.226 6.372 -27.226 1.00 48.28 113 LEU A CA 1
ATOM 907 C C . LEU A 1 113 ? 16.477 5.747 -28.430 1.00 48.28 113 LEU A C 1
ATOM 909 O O . LEU A 1 113 ? 17.025 4.929 -29.161 1.00 48.28 113 LEU A O 1
ATOM 913 N N . ARG A 1 114 ? 15.233 6.171 -28.696 1.00 46.69 114 ARG A N 1
ATOM 914 C CA . ARG A 1 114 ? 14.484 5.911 -29.934 1.00 46.69 114 ARG A CA 1
ATOM 915 C C . ARG A 1 114 ? 15.005 6.631 -31.185 1.00 46.69 114 ARG A C 1
ATOM 917 O O . ARG A 1 114 ? 14.656 6.190 -32.276 1.00 46.69 114 ARG A O 1
ATOM 924 N N . ALA A 1 115 ? 15.802 7.692 -31.068 1.00 48.53 115 ALA A N 1
ATOM 925 C CA . ALA A 1 115 ? 16.346 8.413 -32.223 1.00 48.53 115 ALA A CA 1
ATOM 926 C C . ALA A 1 115 ? 17.580 7.726 -32.843 1.00 48.53 115 ALA A C 1
ATOM 928 O O . ALA A 1 115 ? 17.891 7.977 -34.000 1.00 48.53 115 ALA A O 1
ATOM 929 N N . MET A 1 116 ? 18.245 6.822 -32.112 1.00 49.00 116 MET A N 1
ATOM 930 C CA . MET A 1 116 ? 19.521 6.209 -32.524 1.00 49.00 116 MET A CA 1
ATOM 931 C C . MET A 1 116 ? 19.399 4.741 -32.981 1.00 49.00 116 MET A C 1
ATOM 933 O O . MET A 1 116 ? 20.390 4.127 -33.353 1.00 49.00 116 MET A O 1
ATOM 937 N N . ALA A 1 117 ? 18.186 4.173 -33.004 1.00 46.50 117 ALA A N 1
ATOM 938 C CA . ALA A 1 117 ? 17.936 2.786 -33.424 1.00 46.50 117 ALA A CA 1
ATOM 939 C C . ALA A 1 117 ? 16.867 2.663 -34.525 1.00 46.50 117 ALA A C 1
ATOM 941 O O . ALA A 1 117 ? 16.094 1.705 -34.573 1.00 46.50 117 ALA A O 1
ATOM 942 N N . ARG A 1 118 ? 16.817 3.631 -35.442 1.00 43.34 118 ARG A N 1
ATOM 943 C CA . ARG A 1 118 ? 16.318 3.364 -36.791 1.00 43.34 118 ARG A CA 1
ATOM 944 C C . ARG A 1 118 ? 17.521 3.441 -37.722 1.00 43.34 118 ARG A C 1
ATOM 946 O O . ARG A 1 118 ? 17.982 4.555 -37.957 1.00 43.34 118 ARG A O 1
ATOM 953 N N . PRO A 1 119 ? 18.016 2.330 -38.307 1.00 44.28 119 PRO A N 1
ATOM 954 C CA . PRO A 1 119 ? 18.622 2.483 -39.618 1.00 44.28 119 PRO A CA 1
ATOM 955 C C . PRO A 1 119 ? 17.577 3.230 -40.440 1.00 44.28 119 PRO A C 1
ATOM 957 O O . PRO A 1 119 ? 16.399 2.851 -40.424 1.00 44.28 119 PRO A O 1
ATOM 960 N N . LEU A 1 120 ? 17.975 4.340 -41.057 1.00 44.91 120 LEU A N 1
ATOM 961 C CA . LEU A 1 120 ? 17.174 4.987 -42.078 1.00 44.91 120 LEU A CA 1
ATOM 962 C C . LEU A 1 120 ? 16.753 3.864 -43.024 1.00 44.91 120 LEU A C 1
ATOM 964 O O . LEU A 1 120 ? 17.556 3.369 -43.814 1.00 44.91 120 LEU A O 1
ATOM 968 N N . ARG A 1 121 ? 15.504 3.396 -42.905 1.00 44.66 121 ARG A N 1
ATOM 969 C CA . ARG A 1 121 ? 14.845 2.722 -44.009 1.00 44.66 121 ARG A CA 1
ATOM 970 C C . ARG A 1 121 ? 14.780 3.818 -45.049 1.00 44.66 121 ARG A C 1
ATOM 972 O O . ARG A 1 121 ? 13.844 4.612 -45.059 1.00 44.66 121 ARG A O 1
ATOM 979 N N . ALA A 1 122 ? 15.830 3.890 -45.865 1.00 44.81 122 ALA A N 1
ATOM 980 C CA . ALA A 1 122 ? 15.749 4.486 -47.171 1.00 44.81 122 ALA A CA 1
ATOM 981 C C . ALA A 1 122 ? 14.418 4.003 -47.756 1.00 44.81 122 ALA A C 1
ATOM 983 O O . ALA A 1 122 ? 14.118 2.803 -47.636 1.00 44.81 122 ALA A O 1
ATOM 984 N N . PRO A 1 123 ? 13.589 4.885 -48.325 1.00 44.34 123 PRO A N 1
ATOM 985 C CA . PRO A 1 123 ? 12.498 4.428 -49.154 1.00 44.34 123 PRO A CA 1
ATOM 986 C C . PRO A 1 123 ? 13.127 3.679 -50.336 1.00 44.34 123 PRO A C 1
ATOM 988 O O . PRO A 1 123 ? 13.432 4.239 -51.384 1.00 44.34 123 PRO A O 1
ATOM 991 N N . ARG A 1 124 ? 13.360 2.374 -50.158 1.00 49.72 124 ARG A N 1
ATOM 992 C CA . ARG A 1 124 ? 13.341 1.410 -51.249 1.00 49.72 124 ARG A CA 1
ATOM 993 C C . ARG A 1 124 ? 11.935 1.523 -51.801 1.00 49.72 124 ARG A C 1
ATOM 995 O O . ARG A 1 124 ? 11.048 0.947 -51.191 1.00 49.72 124 ARG A O 1
ATOM 1002 N N . LEU A 1 125 ? 11.757 2.371 -52.810 1.00 50.47 125 LEU A N 1
ATOM 1003 C CA . LEU A 1 125 ? 10.686 2.393 -53.816 1.00 50.47 125 LEU A CA 1
ATOM 1004 C C . LEU A 1 125 ? 10.665 3.763 -54.530 1.00 50.47 125 LEU A C 1
ATOM 1006 O O . LEU A 1 125 ? 9.621 4.382 -54.591 1.00 50.47 125 LEU A O 1
ATOM 1010 N N . LEU A 1 126 ? 11.793 4.278 -55.042 1.00 48.16 126 LEU A N 1
ATOM 1011 C CA . LEU A 1 126 ? 11.778 5.374 -56.042 1.00 48.16 126 LEU A CA 1
ATOM 1012 C C . LEU A 1 126 ? 13.007 5.395 -56.981 1.00 48.16 126 LEU A C 1
ATOM 1014 O O . LEU A 1 126 ? 13.252 6.390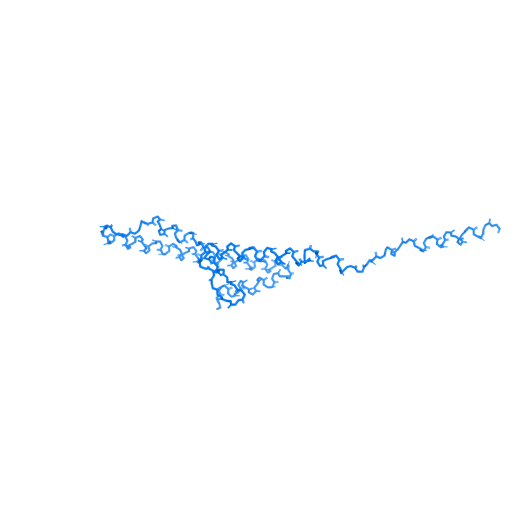 -57.653 1.00 48.16 126 LEU A O 1
ATOM 1018 N N . LEU A 1 127 ? 13.793 4.313 -57.063 1.00 44.31 127 LEU A N 1
ATOM 1019 C CA . LEU A 1 127 ? 14.956 4.252 -57.971 1.00 44.31 127 LEU A CA 1
ATOM 1020 C C . LEU A 1 127 ? 14.831 3.192 -59.074 1.00 44.31 127 LEU A C 1
ATOM 1022 O O . LEU A 1 127 ? 15.545 3.263 -60.067 1.00 44.31 127 LEU A O 1
ATOM 1026 N N . VAL A 1 128 ? 13.871 2.267 -58.959 1.00 49.72 128 VAL A N 1
ATOM 1027 C CA . VAL A 1 128 ? 13.587 1.288 -60.025 1.00 49.72 128 VAL A CA 1
ATOM 1028 C C . VAL A 1 128 ? 12.655 1.882 -61.093 1.00 49.72 128 VAL A C 1
ATOM 1030 O O . VAL A 1 128 ? 12.825 1.597 -62.274 1.00 49.72 128 VAL A O 1
ATOM 1033 N N . ASP A 1 129 ? 11.762 2.808 -60.726 1.00 46.97 129 ASP A N 1
ATOM 1034 C CA . ASP A 1 129 ? 10.844 3.436 -61.693 1.00 46.97 129 ASP A CA 1
ATOM 1035 C C . ASP A 1 129 ? 11.485 4.560 -62.524 1.00 46.97 129 ASP A C 1
ATOM 1037 O O . ASP A 1 129 ? 11.057 4.824 -63.648 1.00 46.97 129 ASP A O 1
ATOM 1041 N N . LEU A 1 130 ? 12.551 5.194 -62.023 1.00 47.25 130 LEU A N 1
ATOM 1042 C CA . LEU A 1 130 ? 13.297 6.207 -62.780 1.00 47.25 130 LEU A CA 1
ATOM 1043 C C . LEU A 1 130 ? 14.261 5.580 -63.797 1.00 47.25 130 LEU A C 1
ATOM 1045 O O . LEU A 1 130 ? 14.403 6.107 -64.898 1.00 47.25 130 LEU A O 1
ATOM 1049 N N . LEU A 1 131 ? 14.852 4.419 -63.493 1.00 49.25 131 LEU A N 1
ATOM 1050 C CA . LEU A 1 131 ? 15.705 3.697 -64.445 1.00 49.25 131 LEU A CA 1
ATOM 1051 C C . LEU A 1 131 ? 14.895 2.966 -65.530 1.00 49.25 131 LEU A C 1
ATOM 1053 O O . LEU A 1 131 ? 15.316 2.952 -66.686 1.00 49.25 131 LEU A O 1
ATOM 1057 N N . ASN A 1 132 ? 13.694 2.467 -65.217 1.00 49.88 132 ASN A N 1
ATOM 1058 C CA . ASN A 1 132 ? 12.815 1.876 -66.234 1.00 49.88 132 ASN A CA 1
ATOM 1059 C C . ASN A 1 132 ? 12.189 2.918 -67.179 1.00 49.88 132 ASN A C 1
ATOM 1061 O O . ASN A 1 132 ? 11.944 2.609 -68.345 1.00 49.88 132 ASN A O 1
ATOM 1065 N N . ARG A 1 133 ? 11.987 4.170 -66.740 1.00 48.81 133 ARG A N 1
ATOM 1066 C CA . ARG A 1 133 ? 11.510 5.248 -67.630 1.00 48.81 133 ARG A CA 1
ATOM 1067 C C . ARG A 1 133 ? 12.577 5.776 -68.589 1.00 48.81 133 ARG A C 1
ATOM 1069 O O . ARG A 1 133 ? 12.234 6.169 -69.699 1.00 48.81 133 ARG A O 1
ATOM 1076 N N . VAL A 1 134 ? 13.856 5.746 -68.211 1.00 53.50 134 VAL A N 1
ATOM 1077 C CA . VAL A 1 134 ? 14.948 6.163 -69.111 1.00 53.50 134 VAL A CA 1
ATOM 1078 C C . VAL A 1 134 ? 15.247 5.096 -70.171 1.00 53.50 134 VAL A C 1
ATOM 1080 O O . VAL A 1 134 ? 15.610 5.446 -71.293 1.00 53.50 134 VAL A O 1
ATOM 1083 N N . HIS A 1 135 ? 15.027 3.809 -69.878 1.00 48.53 135 HIS A N 1
ATOM 1084 C CA . HIS A 1 135 ? 15.183 2.760 -70.890 1.00 48.53 135 HIS A CA 1
ATOM 1085 C C . HIS A 1 135 ? 14.047 2.719 -71.922 1.00 48.53 135 HIS A C 1
ATOM 1087 O O . HIS A 1 135 ? 14.320 2.436 -73.085 1.00 48.53 135 HIS A O 1
ATOM 1093 N N . LEU A 1 136 ? 12.815 3.083 -71.554 1.00 49.31 136 LEU A N 1
ATOM 1094 C CA . LEU A 1 136 ? 11.676 3.100 -72.484 1.00 49.31 136 LEU A CA 1
ATOM 1095 C C . LEU A 1 136 ? 11.674 4.281 -73.473 1.00 49.31 136 LEU A C 1
ATOM 1097 O O . LEU A 1 136 ? 11.040 4.183 -74.518 1.00 49.31 136 LEU A O 1
ATOM 1101 N N . MET A 1 137 ? 12.406 5.369 -73.202 1.00 50.38 137 MET A N 1
ATOM 1102 C CA . MET A 1 137 ? 12.539 6.488 -74.155 1.00 50.38 137 MET A CA 1
ATOM 1103 C C . MET A 1 137 ? 13.708 6.344 -75.140 1.00 50.38 137 MET A C 1
ATOM 1105 O O . MET A 1 137 ? 13.793 7.118 -76.087 1.00 50.38 137 MET A O 1
ATOM 1109 N N . LYS A 1 138 ? 14.591 5.352 -74.967 1.00 51.28 138 LYS A N 1
ATOM 1110 C CA . LYS A 1 138 ? 15.681 5.059 -75.920 1.00 51.28 138 LYS A CA 1
ATOM 1111 C C . LYS A 1 138 ? 15.309 4.022 -76.988 1.00 51.28 138 LYS A C 1
ATOM 1113 O O . LYS A 1 138 ? 16.168 3.636 -77.769 1.00 51.28 138 LYS A O 1
ATOM 1118 N N . SER A 1 139 ? 14.054 3.575 -77.027 1.00 53.75 139 SER A N 1
ATOM 1119 C CA . SER A 1 139 ? 13.567 2.570 -77.986 1.00 53.75 139 SER A CA 1
ATOM 1120 C C . SER A 1 139 ? 12.492 3.103 -78.946 1.00 53.75 139 SER A C 1
ATOM 1122 O O . SER A 1 139 ? 11.832 2.305 -79.601 1.00 53.75 139 SER A O 1
ATOM 1124 N N . ILE A 1 140 ? 12.288 4.427 -79.017 1.00 54.88 140 ILE A N 1
ATOM 1125 C CA . ILE A 1 140 ? 11.302 5.078 -79.912 1.00 54.88 140 ILE A CA 1
ATOM 1126 C C . ILE A 1 140 ? 11.958 6.195 -80.760 1.00 54.88 140 ILE A C 1
ATOM 1128 O O . ILE A 1 140 ? 11.309 7.163 -81.142 1.00 54.88 140 ILE A O 1
ATOM 1132 N N . ILE A 1 141 ? 13.253 6.080 -81.071 1.00 47.38 141 ILE A N 1
ATOM 1133 C CA . ILE A 1 141 ? 13.897 6.823 -82.171 1.00 47.38 141 ILE A CA 1
ATOM 1134 C C . ILE A 1 141 ? 14.807 5.856 -82.916 1.00 47.38 141 ILE A C 1
ATOM 1136 O O . ILE A 1 141 ? 15.588 5.168 -82.219 1.00 47.38 141 ILE A O 1
#

Organism: NCBI:txid2755281

Foldseek 3Di:
DDLVVVLVVLVVVCVVVDPVSVVVNVVSVVVVVVVLVVVLVVVLVVVVVVVVVDDDDDDDDSVVVNCCSVPPPVPPPFDADPVRDGQDDPVSVVVSVVVVVVVVVVDPPVPPPVVVPDPPPPPPPDPVVVVVVVVVVVPPD